Protein AF-A0A3D5UYC3-F1 (afdb_monomer)

Solvent-accessible surface area (backbone atoms only — not comparable to full-atom values): 5075 Å² total; per-residue (Å²): 112,37,82,39,78,52,69,70,30,38,53,51,46,38,50,40,50,76,74,65,49,93,69,47,41,35,36,17,62,55,66,75,52,46,83,67,56,62,63,86,82,32,63,93,55,86,67,68,42,54,79,77,51,75,38,42,68,76,66,44,46,78,46,52,50,36,42,81,75,50,78,40,66,56,96,95,38,82,75,49,74,47,66,87

Sequence (84 aa):
VVIGGGDTGSDCIGTSFRQGAVSVTQLEIMPAPPEKENKLLTWPDWPLKMRTSSSQAEGATRDFAVMTRRILGKDGHVTAVECV

Secondary structure (DSSP, 8-state):
-EE--SHHHHHHHHHHHHTT-S--EEE-SSPPPPSS--HHHHTTSPPP-----HHHHTT-EEE-S--EEEEEEETTEEEEEEE-

Structure (mmCIF, N/CA/C/O backbone):
data_AF-A0A3D5UYC3-F1
#
_entry.id   AF-A0A3D5UYC3-F1
#
loop_
_atom_site.group_PDB
_atom_site.id
_atom_site.type_symbol
_atom_site.label_atom_id
_atom_site.label_alt_id
_atom_site.label_comp_id
_atom_site.label_asym_id
_atom_site.label_entity_id
_atom_site.label_seq_id
_atom_site.pdbx_PDB_ins_code
_atom_site.Cartn_x
_atom_site.Cartn_y
_atom_site.Cartn_z
_atom_site.occupancy
_atom_site.B_iso_or_equiv
_atom_site.auth_seq_id
_atom_site.auth_comp_id
_atom_site.auth_asym_id
_atom_site.auth_atom_id
_atom_site.pdbx_PDB_model_num
ATOM 1 N N . VAL A 1 1 ? -5.607 1.753 6.760 1.00 97.06 1 VAL A N 1
ATOM 2 C CA . VAL A 1 1 ? -5.537 1.610 5.286 1.00 97.06 1 VAL A CA 1
ATOM 3 C C . VAL A 1 1 ? -4.842 2.837 4.732 1.00 97.06 1 VAL A C 1
ATOM 5 O O . VAL A 1 1 ? -5.172 3.931 5.172 1.00 97.06 1 VAL A O 1
ATOM 8 N N . VAL A 1 2 ? -3.885 2.659 3.827 1.00 97.88 2 VAL A N 1
ATOM 9 C CA . VAL A 1 2 ? -3.176 3.733 3.121 1.00 97.88 2 VAL A CA 1
ATOM 10 C C . VAL A 1 2 ? -3.501 3.605 1.637 1.00 97.88 2 VAL A C 1
ATOM 12 O O . VAL A 1 2 ? -3.344 2.528 1.070 1.00 97.88 2 VAL A O 1
ATOM 15 N N . ILE A 1 3 ? -3.991 4.678 1.019 1.00 97.19 3 ILE A N 1
ATOM 16 C CA . ILE A 1 3 ? -4.346 4.699 -0.405 1.00 97.19 3 ILE A CA 1
ATOM 17 C C . ILE A 1 3 ? -3.225 5.420 -1.155 1.00 97.19 3 ILE A C 1
ATOM 19 O O . ILE A 1 3 ? -2.971 6.596 -0.896 1.00 97.19 3 ILE A O 1
ATOM 23 N N . GLY A 1 4 ? -2.570 4.708 -2.071 1.00 94.94 4 GLY A N 1
ATOM 24 C CA . GLY A 1 4 ? -1.409 5.164 -2.834 1.00 94.94 4 GLY A CA 1
ATOM 25 C C . GLY A 1 4 ? -0.112 4.460 -2.422 1.00 94.94 4 GLY A C 1
ATOM 26 O O . GLY A 1 4 ? 0.146 4.241 -1.238 1.00 94.94 4 GLY A O 1
ATOM 27 N N . GLY A 1 5 ? 0.722 4.110 -3.405 1.00 91.06 5 GLY A N 1
ATOM 28 C CA . GLY A 1 5 ? 1.987 3.393 -3.209 1.00 91.06 5 GLY A CA 1
ATOM 29 C C . GLY A 1 5 ? 3.257 4.184 -3.507 1.00 91.06 5 GLY A C 1
ATOM 30 O O . GLY A 1 5 ? 4.322 3.579 -3.630 1.00 91.06 5 GLY A O 1
ATOM 31 N N . GLY A 1 6 ? 3.162 5.512 -3.608 1.00 91.94 6 GLY A N 1
ATOM 32 C CA . GLY A 1 6 ? 4.326 6.401 -3.668 1.00 91.94 6 GLY A CA 1
ATOM 33 C C . GLY A 1 6 ? 4.990 6.630 -2.303 1.00 91.94 6 GLY A C 1
ATOM 34 O O . GLY A 1 6 ? 4.569 6.078 -1.284 1.00 91.94 6 GLY A O 1
ATOM 35 N N . ASP A 1 7 ? 5.997 7.506 -2.278 1.00 93.88 7 ASP A N 1
ATOM 36 C CA . ASP A 1 7 ? 6.798 7.803 -1.079 1.00 93.88 7 ASP A CA 1
ATOM 37 C C . ASP A 1 7 ? 5.944 8.319 0.089 1.00 93.88 7 ASP A C 1
ATOM 39 O O . ASP A 1 7 ? 6.070 7.833 1.210 1.00 93.88 7 ASP A O 1
ATOM 43 N N . THR A 1 8 ? 4.972 9.197 -0.180 1.00 96.44 8 THR A N 1
ATOM 44 C CA . THR A 1 8 ? 4.025 9.668 0.845 1.00 96.44 8 THR A CA 1
ATOM 45 C C . THR A 1 8 ? 3.208 8.522 1.449 1.00 96.44 8 THR A C 1
ATOM 47 O O . THR A 1 8 ? 2.956 8.505 2.651 1.00 96.44 8 THR A O 1
ATOM 50 N N . GLY A 1 9 ? 2.824 7.529 0.638 1.00 96.31 9 GLY A N 1
ATOM 51 C CA . GLY A 1 9 ? 2.149 6.328 1.128 1.00 96.31 9 GLY A CA 1
ATOM 52 C C . GLY A 1 9 ? 3.052 5.528 2.070 1.00 96.31 9 GLY A C 1
ATOM 53 O O . GLY A 1 9 ? 2.618 5.120 3.146 1.00 96.31 9 GLY A O 1
ATOM 54 N N . SER A 1 10 ? 4.332 5.380 1.719 1.00 96.50 10 SER A N 1
ATOM 55 C CA . SER A 1 10 ? 5.336 4.750 2.584 1.00 96.50 10 SER A CA 1
ATOM 56 C C . SER A 1 10 ? 5.482 5.467 3.933 1.00 96.50 10 SER A C 1
ATOM 58 O O . SER A 1 10 ? 5.485 4.806 4.974 1.00 96.50 10 SER A O 1
ATOM 60 N N . ASP A 1 11 ? 5.542 6.800 3.945 1.00 97.62 11 ASP A N 1
ATOM 61 C CA . ASP A 1 11 ? 5.642 7.582 5.186 1.00 97.62 11 ASP A CA 1
ATOM 62 C C . ASP A 1 11 ? 4.401 7.414 6.075 1.00 97.62 11 ASP A C 1
ATOM 64 O O . ASP A 1 11 ? 4.511 7.245 7.298 1.00 97.62 11 ASP A O 1
ATOM 68 N N . CYS A 1 12 ? 3.208 7.390 5.468 1.00 98.25 12 CYS A N 1
ATOM 69 C CA . CYS A 1 12 ? 1.955 7.120 6.172 1.00 98.25 12 CYS A CA 1
ATOM 70 C C . CYS A 1 12 ? 1.934 5.720 6.798 1.00 98.25 12 CYS A C 1
ATOM 72 O O . CYS A 1 12 ? 1.450 5.570 7.922 1.00 98.25 12 CYS A O 1
ATOM 74 N N . ILE A 1 13 ? 2.471 4.703 6.113 1.00 98.31 13 ILE A N 1
ATOM 75 C CA . ILE A 1 13 ? 2.571 3.336 6.647 1.00 98.31 13 ILE A CA 1
ATOM 76 C C . ILE A 1 13 ? 3.422 3.325 7.915 1.00 98.31 13 ILE A C 1
ATOM 78 O O . ILE A 1 13 ? 2.954 2.890 8.968 1.00 98.31 13 ILE A O 1
ATOM 82 N N . GLY A 1 14 ? 4.648 3.846 7.834 1.00 97.81 14 GLY A N 1
ATOM 83 C CA . GLY A 1 14 ? 5.568 3.832 8.967 1.00 97.81 14 GLY A CA 1
ATOM 84 C C . GLY A 1 14 ? 5.043 4.648 10.149 1.00 97.81 14 GLY A C 1
ATOM 85 O O . GLY A 1 14 ? 5.149 4.236 11.302 1.00 97.81 14 GLY A O 1
ATOM 86 N N . THR A 1 15 ? 4.422 5.797 9.874 1.00 98.31 15 THR A N 1
ATOM 87 C CA . THR A 1 15 ? 3.773 6.613 10.911 1.00 98.31 15 THR A CA 1
ATOM 88 C C . THR A 1 15 ? 2.630 5.856 11.586 1.00 98.31 15 THR A C 1
ATOM 90 O O . THR A 1 15 ? 2.542 5.864 12.811 1.00 98.31 15 THR A O 1
ATOM 93 N N . SER A 1 16 ? 1.798 5.149 10.816 1.00 98.38 16 SER A N 1
ATOM 94 C CA . SER A 1 16 ? 0.662 4.386 11.350 1.00 98.38 16 SER A CA 1
ATOM 95 C C . SER A 1 16 ? 1.114 3.295 12.324 1.00 98.38 16 SER A C 1
ATOM 97 O O . SER A 1 16 ? 0.559 3.182 13.416 1.00 98.38 16 SER A O 1
ATOM 99 N N . PHE A 1 17 ? 2.156 2.528 11.979 1.00 98.31 17 PHE A N 1
ATOM 100 C CA . PHE A 1 17 ? 2.715 1.525 12.893 1.00 98.31 17 PHE A CA 1
ATOM 101 C C . PHE A 1 17 ? 3.285 2.155 14.167 1.00 98.31 17 PHE A C 1
ATOM 103 O O . PHE A 1 17 ? 2.991 1.692 15.267 1.00 98.31 17 PHE A O 1
ATOM 110 N N . ARG A 1 18 ? 4.027 3.263 14.047 1.00 97.75 18 ARG A N 1
ATOM 111 C CA . ARG A 1 18 ? 4.586 4.001 15.199 1.00 97.75 18 ARG A CA 1
ATOM 112 C C . ARG A 1 18 ? 3.512 4.592 16.112 1.00 97.75 18 ARG A C 1
ATOM 114 O O . ARG A 1 18 ? 3.752 4.768 17.301 1.00 97.75 18 ARG A O 1
ATOM 121 N N . GLN A 1 19 ? 2.330 4.868 15.569 1.00 98.19 19 GLN A N 1
ATOM 122 C CA . GLN A 1 19 ? 1.151 5.308 16.316 1.00 98.19 19 GLN A CA 1
ATOM 123 C C . GLN A 1 19 ? 0.324 4.144 16.892 1.00 98.19 19 GLN A C 1
ATOM 125 O O . GLN A 1 19 ? -0.713 4.383 17.507 1.00 98.19 19 GLN A O 1
ATOM 130 N N . GLY A 1 20 ? 0.775 2.894 16.738 1.00 97.88 20 GLY A N 1
ATOM 131 C CA . GLY A 1 20 ? 0.147 1.720 17.346 1.00 97.88 20 GLY A CA 1
ATOM 132 C C . GLY A 1 20 ? -0.936 1.058 16.494 1.00 97.88 20 GLY A C 1
ATOM 133 O O . GLY A 1 20 ? -1.771 0.332 17.034 1.00 97.88 20 GLY A O 1
ATOM 134 N N . ALA A 1 21 ? -0.955 1.284 15.176 1.00 98.06 21 ALA A N 1
ATOM 135 C CA . ALA A 1 21 ? -1.854 0.550 14.291 1.00 98.06 21 ALA A CA 1
ATOM 136 C C . ALA A 1 21 ? -1.577 -0.962 14.370 1.00 98.06 21 ALA A C 1
ATOM 138 O O . ALA A 1 21 ? -0.455 -1.412 14.156 1.00 98.06 21 ALA A O 1
ATOM 139 N N . VAL A 1 22 ? -2.6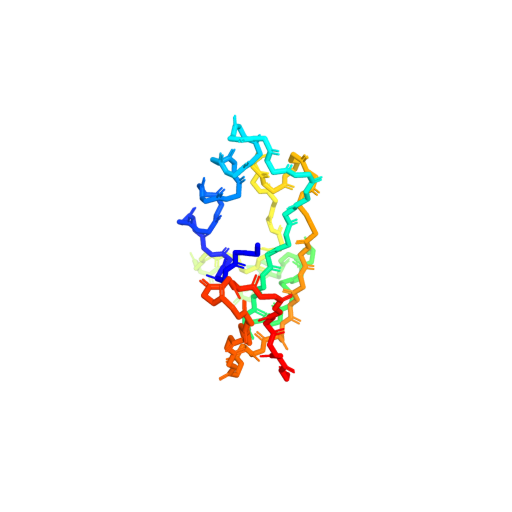25 -1.750 14.631 1.00 97.94 22 VAL A N 1
ATOM 140 C CA . VAL A 1 22 ? -2.535 -3.221 14.725 1.00 97.94 22 VAL A CA 1
ATOM 141 C C . VAL A 1 22 ? -2.186 -3.855 13.376 1.00 97.94 22 VAL A C 1
ATOM 143 O O . VAL A 1 22 ? -1.533 -4.890 13.314 1.00 97.94 22 VAL A O 1
ATOM 146 N N . SER A 1 23 ? -2.634 -3.240 12.282 1.00 97.81 23 SER A N 1
ATOM 147 C CA . SER A 1 23 ? -2.300 -3.648 10.921 1.00 97.81 23 SER A CA 1
ATOM 148 C C . SER A 1 23 ? -2.387 -2.456 9.975 1.00 97.81 23 SER A C 1
ATOM 150 O O . SER A 1 23 ? -3.140 -1.503 10.207 1.00 97.81 23 SER A O 1
ATOM 152 N N . VAL A 1 24 ? -1.617 -2.517 8.892 1.00 98.19 24 VAL A N 1
ATOM 153 C CA . VAL A 1 24 ? -1.640 -1.520 7.824 1.00 98.19 24 VAL A CA 1
ATOM 154 C C . VAL A 1 24 ? -1.731 -2.241 6.484 1.00 98.19 24 VAL A C 1
ATOM 156 O O . VAL A 1 24 ? -0.941 -3.133 6.191 1.00 98.19 24 VAL A O 1
ATOM 159 N N . THR A 1 25 ? -2.692 -1.825 5.662 1.00 97.75 25 THR A N 1
ATOM 160 C CA . THR A 1 25 ? -2.862 -2.288 4.279 1.00 97.75 25 THR A CA 1
ATOM 161 C C . THR A 1 25 ? -2.695 -1.100 3.346 1.00 97.75 25 THR A C 1
ATOM 163 O O . THR A 1 25 ? -3.373 -0.084 3.533 1.00 97.75 25 THR A O 1
ATOM 166 N N . GLN A 1 26 ? -1.797 -1.227 2.376 1.00 97.69 26 GLN A N 1
ATOM 167 C CA . GLN A 1 26 ? -1.579 -0.280 1.291 1.00 97.69 26 GLN A CA 1
ATOM 168 C C . GLN A 1 26 ? -2.367 -0.727 0.057 1.00 97.69 26 GLN A C 1
ATOM 170 O O . GLN A 1 26 ? -2.241 -1.876 -0.360 1.00 97.69 26 GLN A O 1
ATOM 175 N N . LEU A 1 27 ? -3.123 0.191 -0.540 1.00 97.50 27 LEU A N 1
ATOM 176 C CA . LEU A 1 27 ? -3.842 -0.020 -1.795 1.00 97.50 27 LEU A CA 1
ATOM 177 C C . LEU A 1 27 ? -3.165 0.779 -2.911 1.00 97.50 27 LEU A C 1
ATOM 179 O O . LEU A 1 27 ? -3.005 1.994 -2.790 1.00 97.50 27 LEU A O 1
ATOM 183 N N . GLU A 1 28 ? -2.770 0.103 -3.984 1.00 95.62 28 GLU A N 1
ATOM 184 C CA . GLU A 1 28 ? -2.158 0.697 -5.172 1.00 95.62 28 GLU A CA 1
ATOM 185 C C . GLU A 1 28 ? -3.061 0.492 -6.396 1.00 95.62 28 GLU A C 1
ATOM 187 O O . GLU A 1 28 ? -3.526 -0.618 -6.659 1.00 95.62 28 GLU A O 1
ATOM 192 N N . ILE A 1 29 ? -3.295 1.567 -7.153 1.00 95.81 29 ILE A N 1
ATOM 193 C CA . ILE A 1 29 ? -4.144 1.546 -8.351 1.00 95.81 29 ILE A CA 1
ATOM 194 C C . ILE A 1 29 ? -3.425 0.902 -9.539 1.00 95.81 29 ILE A C 1
ATOM 196 O O . ILE A 1 29 ? -4.057 0.302 -10.405 1.00 95.81 29 ILE A O 1
ATOM 200 N N . MET A 1 30 ? -2.097 0.999 -9.580 1.00 94.75 30 MET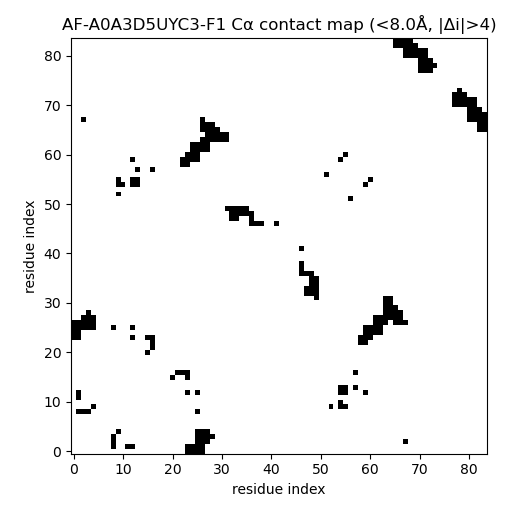 A N 1
ATOM 201 C CA . MET A 1 30 ? -1.285 0.368 -10.612 1.00 94.75 30 MET A CA 1
ATOM 202 C C . MET A 1 30 ? -1.106 -1.138 -10.345 1.00 94.75 30 MET A C 1
ATOM 204 O O . MET A 1 30 ? -1.096 -1.572 -9.189 1.00 94.75 30 MET A O 1
ATOM 208 N N . PRO A 1 31 ? -0.915 -1.960 -11.393 1.00 94.94 31 PRO A N 1
ATOM 209 C CA . PRO A 1 31 ? -0.524 -3.356 -11.228 1.00 94.94 31 PRO A CA 1
ATOM 210 C C . PRO A 1 31 ? 0.784 -3.503 -10.450 1.00 94.94 31 PRO A C 1
ATOM 212 O O . PRO A 1 31 ? 1.632 -2.606 -10.455 1.00 94.94 31 PRO A O 1
ATOM 215 N N . ALA A 1 32 ? 0.969 -4.671 -9.833 1.00 94.62 32 ALA A N 1
ATOM 216 C CA . ALA A 1 32 ? 2.217 -5.010 -9.167 1.00 94.62 32 ALA A CA 1
ATOM 217 C C . ALA A 1 32 ? 3.384 -4.866 -10.162 1.00 94.62 32 ALA A C 1
ATOM 219 O O . ALA A 1 32 ? 3.361 -5.498 -11.225 1.00 94.62 32 ALA A O 1
ATOM 220 N N . PRO A 1 33 ? 4.401 -4.040 -9.855 1.00 93.19 33 PRO A N 1
ATOM 221 C CA . PRO A 1 33 ? 5.587 -3.955 -10.690 1.00 93.19 33 PRO A CA 1
ATOM 222 C C . PRO A 1 33 ? 6.280 -5.324 -10.784 1.00 93.19 33 PRO A C 1
ATOM 224 O O . PRO A 1 33 ? 6.204 -6.115 -9.841 1.00 93.19 33 PRO A O 1
ATOM 227 N N . PRO A 1 34 ? 7.010 -5.613 -11.872 1.00 93.44 34 PRO A N 1
ATOM 228 C CA . PRO A 1 34 ? 7.746 -6.865 -11.986 1.00 93.44 34 PRO A CA 1
ATOM 229 C C . PRO A 1 34 ? 8.839 -6.949 -10.914 1.00 93.44 34 PRO A C 1
ATOM 231 O O . PRO A 1 34 ? 9.472 -5.946 -10.582 1.00 93.44 34 PRO A O 1
ATOM 234 N N . GLU A 1 35 ? 9.124 -8.148 -10.407 1.00 91.62 35 GLU A N 1
ATOM 235 C CA . GLU A 1 35 ? 10.217 -8.347 -9.440 1.00 91.62 35 GLU A CA 1
ATOM 236 C C . GLU A 1 35 ? 11.588 -7.977 -10.021 1.00 91.62 35 GLU A C 1
ATOM 238 O O . GLU A 1 35 ? 12.472 -7.500 -9.308 1.00 91.62 35 GLU A O 1
ATOM 243 N N . LYS A 1 36 ? 11.756 -8.168 -11.333 1.00 91.44 36 LYS A N 1
ATOM 244 C CA . LYS A 1 36 ? 12.991 -7.886 -12.060 1.00 91.44 36 LYS A CA 1
ATOM 245 C C . LYS A 1 36 ? 12.710 -7.009 -13.270 1.00 91.44 36 LYS A C 1
ATOM 247 O O . LYS A 1 36 ? 11.856 -7.330 -14.092 1.00 91.44 36 LYS A O 1
ATOM 252 N N . GLU A 1 37 ? 13.468 -5.927 -13.403 1.00 91.38 37 GLU A N 1
ATOM 253 C CA . GLU A 1 37 ? 13.356 -5.029 -14.546 1.00 91.38 37 GLU A CA 1
ATOM 254 C C . GLU A 1 37 ? 13.916 -5.618 -15.851 1.00 91.38 37 GLU A C 1
ATOM 256 O O . GLU A 1 37 ? 14.853 -6.426 -15.847 1.00 91.38 37 GLU A O 1
ATOM 261 N N . ASN A 1 38 ? 13.417 -5.126 -16.990 1.00 90.75 38 ASN A N 1
ATOM 262 C CA . ASN A 1 38 ? 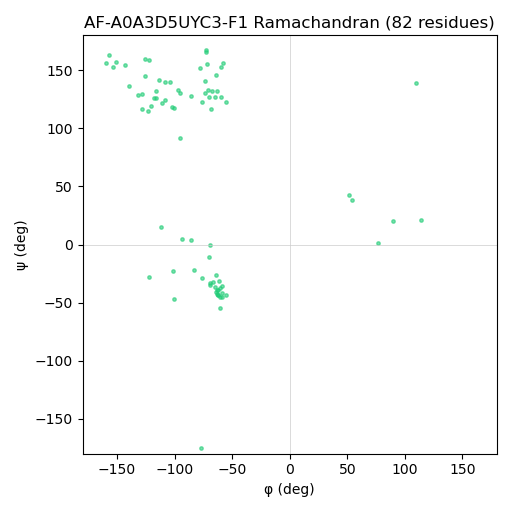14.053 -5.335 -18.289 1.00 90.75 38 ASN A CA 1
ATOM 263 C C . ASN A 1 38 ? 14.955 -4.143 -18.644 1.00 90.75 38 ASN A C 1
ATOM 265 O O . ASN A 1 38 ? 14.526 -3.174 -19.264 1.00 90.75 38 ASN A O 1
ATOM 269 N N . LYS A 1 39 ? 16.234 -4.239 -18.272 1.00 87.62 39 LYS A N 1
ATOM 270 C CA . LYS A 1 39 ? 17.212 -3.149 -18.437 1.00 87.62 39 LYS A CA 1
ATOM 271 C C . LYS A 1 39 ? 17.402 -2.688 -19.883 1.00 87.62 39 LYS A C 1
ATOM 273 O O . LYS A 1 39 ? 17.606 -1.500 -20.101 1.00 87.62 39 LYS A O 1
ATOM 278 N N . LEU A 1 40 ? 17.339 -3.605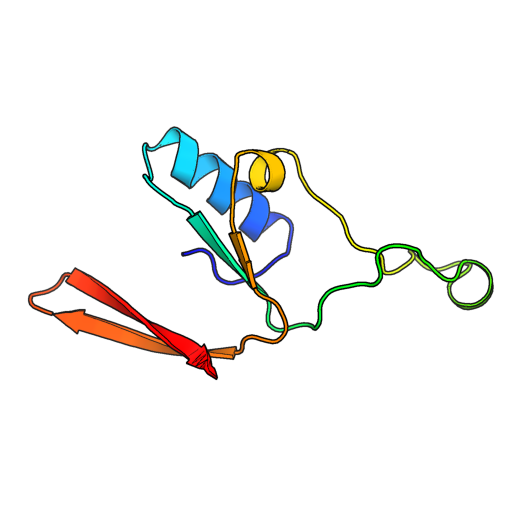 -20.851 1.00 91.31 40 LEU A N 1
ATOM 279 C CA . LEU A 1 40 ? 17.534 -3.271 -22.267 1.00 91.31 40 LEU A CA 1
ATOM 280 C C . LEU A 1 40 ? 16.375 -2.442 -22.822 1.00 91.31 40 LEU A C 1
ATOM 282 O O . LEU A 1 40 ? 16.599 -1.596 -23.677 1.00 91.31 40 LEU A O 1
ATOM 286 N N . LEU A 1 41 ? 15.155 -2.683 -22.332 1.00 88.62 41 LEU A N 1
ATOM 287 C CA . LEU A 1 41 ? 13.970 -1.935 -22.751 1.00 88.62 41 LEU A CA 1
ATOM 288 C C . LEU A 1 41 ? 13.804 -0.605 -22.012 1.00 88.62 41 LEU A C 1
ATOM 290 O O . LEU A 1 41 ? 13.091 0.255 -22.514 1.00 88.62 41 LEU A O 1
ATOM 294 N N . THR A 1 42 ? 14.400 -0.441 -20.825 1.00 90.50 42 THR A N 1
ATOM 295 C CA . THR A 1 42 ? 14.203 0.771 -20.013 1.00 90.50 42 THR A CA 1
ATOM 296 C C . THR A 1 42 ? 15.346 1.780 -20.093 1.00 90.50 42 THR A C 1
ATOM 298 O O . THR A 1 42 ? 15.109 2.946 -19.830 1.00 90.50 42 THR A O 1
ATOM 301 N N . TRP A 1 43 ? 16.577 1.400 -20.450 1.00 89.12 43 TRP A N 1
ATOM 302 C CA . TRP A 1 43 ? 17.684 2.367 -20.514 1.00 89.12 43 TRP A CA 1
ATOM 303 C C . TRP A 1 43 ? 17.437 3.461 -21.579 1.00 89.12 43 TRP A C 1
ATOM 305 O O . TRP A 1 43 ? 17.125 3.104 -22.717 1.00 89.12 43 TRP A O 1
ATOM 315 N N . PRO A 1 44 ? 17.624 4.766 -21.272 1.00 92.62 44 PRO A N 1
ATOM 316 C CA . PRO A 1 44 ? 18.260 5.359 -20.082 1.00 92.62 44 PRO A CA 1
ATOM 317 C C . PRO A 1 44 ? 17.319 5.736 -18.925 1.00 92.62 44 PRO A C 1
ATOM 319 O O . PRO A 1 44 ? 17.774 6.316 -17.939 1.00 92.62 44 PRO A O 1
ATOM 322 N N . ASP A 1 45 ? 16.033 5.415 -19.029 1.00 92.62 45 ASP A N 1
ATOM 323 C CA . ASP A 1 45 ? 15.033 5.721 -18.013 1.00 92.62 45 ASP A CA 1
ATOM 324 C C . ASP A 1 45 ? 15.173 4.847 -16.761 1.00 92.62 45 ASP A C 1
ATOM 326 O O . ASP A 1 45 ? 15.873 3.827 -16.705 1.00 92.62 45 ASP A O 1
ATOM 330 N N . TRP A 1 46 ? 14.465 5.263 -15.714 1.00 88.56 46 TRP A N 1
ATOM 331 C CA . TRP A 1 46 ? 14.448 4.548 -14.451 1.00 88.56 46 TRP A CA 1
ATOM 332 C C . TRP A 1 46 ? 13.570 3.290 -14.542 1.00 88.56 46 TRP A C 1
ATOM 334 O O . TRP A 1 46 ? 12.374 3.393 -14.824 1.00 88.56 46 TRP A O 1
ATOM 344 N N . PRO A 1 47 ? 14.117 2.094 -14.266 1.00 90.31 47 PRO A N 1
ATOM 345 C CA . PRO A 1 47 ? 13.382 0.854 -14.448 1.00 90.31 47 PRO A CA 1
ATOM 346 C C . PRO A 1 47 ? 12.218 0.703 -13.474 1.00 90.31 47 PRO A C 1
ATOM 348 O O . PRO A 1 47 ? 12.383 0.832 -12.253 1.00 90.31 47 PRO A O 1
ATOM 351 N N . LEU A 1 48 ? 11.058 0.338 -14.026 1.00 89.19 48 LEU A N 1
ATOM 352 C CA . LEU A 1 48 ? 9.925 -0.152 -13.254 1.00 89.19 48 LEU A CA 1
ATOM 353 C C . LEU A 1 48 ? 10.281 -1.523 -12.673 1.00 89.19 48 LEU A C 1
ATOM 355 O O . LEU A 1 48 ? 10.503 -2.487 -13.405 1.00 89.19 48 LEU A O 1
ATOM 359 N N . LYS A 1 49 ? 10.327 -1.598 -11.345 1.00 92.19 49 LYS A N 1
ATOM 360 C CA . LYS A 1 49 ? 10.513 -2.841 -10.601 1.00 92.19 49 LYS A CA 1
ATOM 361 C C . LYS A 1 49 ? 9.847 -2.755 -9.244 1.00 92.19 49 LYS A C 1
ATOM 363 O O . LYS A 1 49 ? 9.673 -1.658 -8.708 1.00 92.19 49 LYS A O 1
ATOM 368 N N . MET A 1 50 ? 9.536 -3.907 -8.672 1.00 92.88 50 MET A N 1
ATOM 369 C CA . MET A 1 50 ? 8.992 -3.988 -7.330 1.00 92.88 50 MET A CA 1
ATOM 370 C C . MET A 1 50 ? 10.040 -3.495 -6.336 1.00 92.88 50 MET A C 1
ATOM 372 O O . MET A 1 50 ? 11.196 -3.924 -6.339 1.00 92.88 50 MET A O 1
ATOM 376 N N . ARG A 1 51 ? 9.635 -2.542 -5.500 1.00 91.44 51 ARG A N 1
ATOM 377 C CA . ARG A 1 51 ? 10.447 -2.011 -4.407 1.00 91.44 51 ARG A CA 1
ATOM 378 C C . ARG A 1 51 ? 9.664 -2.118 -3.117 1.00 91.44 51 ARG A C 1
ATOM 380 O O . ARG A 1 51 ? 8.439 -1.968 -3.111 1.00 91.44 51 ARG A O 1
ATOM 387 N N . THR A 1 52 ? 10.398 -2.379 -2.049 1.00 94.06 52 THR A N 1
ATOM 388 C CA . THR A 1 52 ? 9.878 -2.433 -0.689 1.00 94.06 52 THR A CA 1
ATOM 389 C C . THR A 1 52 ? 10.676 -1.432 0.127 1.00 94.06 52 THR A C 1
ATOM 391 O O . THR A 1 52 ? 11.892 -1.571 0.254 1.00 94.06 52 THR A O 1
ATOM 394 N N . SER A 1 53 ? 10.007 -0.390 0.612 1.00 95.06 53 SER A N 1
ATOM 395 C CA . SER A 1 53 ? 10.600 0.574 1.535 1.00 95.06 53 SER A CA 1
ATOM 396 C C . SER A 1 53 ? 10.776 -0.043 2.924 1.00 95.06 53 SER A C 1
ATOM 398 O O . SER A 1 53 ? 10.180 -1.077 3.237 1.00 95.06 53 SER A O 1
ATOM 400 N N . SER A 1 54 ? 11.561 0.610 3.784 1.00 96.31 54 SER A N 1
ATOM 401 C CA . SER A 1 54 ? 11.682 0.209 5.191 1.00 96.31 54 SER A CA 1
ATOM 402 C C . SER A 1 54 ? 10.317 0.167 5.877 1.00 96.31 54 SER A C 1
ATOM 404 O O . SER A 1 54 ? 10.018 -0.813 6.544 1.00 96.31 54 SER A O 1
ATOM 406 N N . SER A 1 55 ? 9.459 1.163 5.642 1.00 97.19 55 SER A N 1
ATOM 407 C CA . SER A 1 55 ? 8.121 1.211 6.237 1.00 97.19 55 SER A CA 1
ATOM 408 C C . SER A 1 55 ? 7.163 0.159 5.699 1.00 97.19 55 SER A C 1
ATOM 410 O O . SER A 1 55 ? 6.389 -0.401 6.466 1.00 97.19 55 SER A O 1
ATOM 412 N N . GLN A 1 56 ? 7.242 -0.193 4.415 1.00 96.56 56 GLN A N 1
ATOM 413 C CA . GLN A 1 56 ? 6.494 -1.341 3.894 1.00 96.56 56 GLN A CA 1
ATOM 414 C C . GLN A 1 56 ? 6.983 -2.658 4.522 1.00 96.56 56 GLN A C 1
ATOM 416 O O . GLN A 1 56 ? 6.172 -3.531 4.828 1.00 96.56 56 GLN A O 1
ATOM 421 N N . ALA A 1 57 ? 8.292 -2.787 4.766 1.00 96.69 57 ALA A N 1
ATOM 422 C CA . ALA A 1 57 ? 8.891 -3.958 5.403 1.00 96.69 57 ALA A CA 1
ATOM 423 C C . ALA A 1 57 ? 8.547 -4.110 6.900 1.00 96.69 57 ALA A C 1
ATOM 425 O O . ALA A 1 57 ? 8.774 -5.184 7.451 1.00 96.69 57 ALA A O 1
ATOM 426 N N . GLU A 1 58 ? 7.950 -3.098 7.547 1.00 96.00 58 GLU A N 1
ATOM 427 C CA . GLU A 1 58 ? 7.446 -3.177 8.935 1.00 96.00 58 GLU A CA 1
ATOM 428 C C . GLU A 1 58 ? 6.210 -4.096 9.079 1.00 96.00 58 GLU A C 1
ATOM 430 O O . GLU A 1 58 ? 5.714 -4.295 10.184 1.00 96.00 58 GLU A O 1
ATOM 435 N N . GLY A 1 59 ? 5.734 -4.697 7.981 1.00 95.44 59 GLY A N 1
ATOM 436 C CA . GLY A 1 59 ? 4.652 -5.688 7.981 1.00 95.44 59 GLY A CA 1
ATOM 437 C C . GLY A 1 59 ? 3.378 -5.222 7.281 1.00 95.44 59 GLY A C 1
ATOM 438 O O . GLY A 1 59 ? 2.302 -5.748 7.559 1.00 95.44 59 GLY A O 1
ATOM 439 N N . ALA A 1 60 ? 3.468 -4.228 6.393 1.00 97.00 60 ALA A N 1
ATOM 440 C CA . ALA A 1 60 ? 2.308 -3.752 5.650 1.00 97.00 60 ALA A CA 1
ATOM 441 C C . ALA A 1 60 ? 1.890 -4.750 4.560 1.00 97.00 60 ALA A C 1
ATOM 443 O O . ALA A 1 60 ? 2.701 -5.148 3.720 1.00 97.00 60 ALA A O 1
ATOM 444 N N . THR A 1 61 ? 0.602 -5.088 4.518 1.00 97.19 61 THR A N 1
ATOM 445 C CA . THR A 1 61 ? 0.010 -5.812 3.385 1.00 97.19 61 THR A CA 1
ATOM 446 C C . THR A 1 61 ? -0.129 -4.863 2.200 1.00 97.19 61 THR A C 1
ATOM 448 O O . THR A 1 61 ? -0.472 -3.694 2.384 1.00 97.19 61 THR A O 1
ATOM 451 N N . ARG A 1 62 ? 0.138 -5.339 0.982 1.00 96.06 62 ARG A N 1
ATOM 452 C CA . ARG A 1 62 ? 0.122 -4.518 -0.235 1.00 96.06 62 ARG A CA 1
ATOM 453 C C . ARG A 1 62 ? -0.755 -5.172 -1.290 1.00 96.06 62 ARG A C 1
ATOM 455 O O . ARG A 1 62 ? -0.390 -6.232 -1.793 1.00 96.06 62 ARG A O 1
ATOM 462 N N . ASP A 1 63 ? -1.833 -4.489 -1.653 1.00 96.44 63 ASP A N 1
ATOM 463 C CA . ASP A 1 63 ? -2.709 -4.890 -2.748 1.00 96.44 63 ASP A CA 1
ATOM 464 C C . ASP A 1 63 ? -2.520 -3.945 -3.934 1.00 96.44 63 ASP A C 1
ATOM 466 O O . ASP A 1 63 ? -2.368 -2.731 -3.774 1.00 96.44 63 ASP A O 1
ATOM 470 N N . PHE A 1 64 ? -2.512 -4.521 -5.131 1.00 96.25 64 PHE A N 1
ATOM 471 C CA . PHE A 1 64 ? -2.221 -3.837 -6.388 1.00 96.25 64 PHE A CA 1
ATOM 472 C C . PHE A 1 64 ? -3.381 -3.973 -7.361 1.00 96.25 64 PHE A C 1
ATOM 474 O O . PHE A 1 64 ? -4.155 -4.922 -7.267 1.00 96.25 64 PHE A O 1
ATOM 481 N N . ALA A 1 65 ? -3.445 -3.066 -8.335 1.00 96.50 65 ALA A N 1
ATOM 482 C CA . ALA A 1 65 ? -4.564 -2.949 -9.266 1.00 96.50 65 ALA A CA 1
ATOM 483 C C . ALA A 1 65 ? -5.919 -2.803 -8.546 1.00 96.50 65 ALA A C 1
ATOM 485 O O . ALA A 1 65 ? -6.916 -3.370 -8.982 1.00 96.50 65 ALA A O 1
ATOM 486 N N . VAL A 1 66 ? -5.940 -2.050 -7.441 1.00 96.19 66 VAL A N 1
ATOM 487 C CA . VAL A 1 66 ? -7.134 -1.813 -6.625 1.00 96.19 66 VAL A CA 1
ATOM 488 C C . VAL A 1 66 ? -7.571 -0.359 -6.750 1.00 96.19 66 VAL A C 1
ATOM 490 O O . VAL A 1 66 ? -6.834 0.559 -6.383 1.00 96.19 66 VAL A O 1
ATOM 493 N N . MET A 1 67 ? -8.802 -0.131 -7.202 1.00 96.56 67 MET A N 1
ATOM 494 C CA . MET A 1 67 ? -9.401 1.199 -7.241 1.00 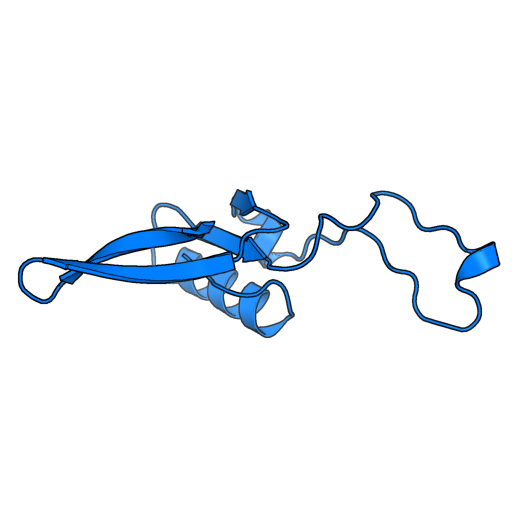96.56 67 MET A CA 1
ATOM 495 C C . MET A 1 67 ? -10.350 1.387 -6.055 1.00 96.56 67 MET A C 1
ATOM 497 O O . MET A 1 67 ? -11.376 0.722 -5.931 1.00 96.56 67 MET A O 1
ATOM 501 N N . THR A 1 68 ? -10.042 2.341 -5.176 1.00 96.69 68 THR A N 1
ATOM 502 C CA . THR A 1 68 ? -10.954 2.715 -4.085 1.00 96.69 68 THR A CA 1
ATOM 503 C C . THR A 1 68 ? -12.180 3.442 -4.640 1.00 96.69 68 THR A C 1
ATOM 505 O O . THR A 1 68 ? -12.044 4.442 -5.341 1.00 96.69 68 THR A O 1
ATOM 508 N N . ARG A 1 69 ? -13.384 2.976 -4.295 1.00 97.25 69 ARG A N 1
ATOM 509 C CA . ARG A 1 69 ? -14.654 3.540 -4.774 1.00 97.25 69 ARG A CA 1
ATOM 510 C C . ARG A 1 69 ? -15.322 4.454 -3.757 1.00 97.25 69 ARG A C 1
ATOM 512 O O . ARG A 1 69 ? -15.804 5.524 -4.120 1.00 97.25 69 ARG A O 1
ATOM 519 N N . ARG A 1 70 ? -15.415 4.019 -2.497 1.00 97.50 70 ARG A N 1
ATOM 520 C CA . ARG A 1 70 ? -16.031 4.804 -1.415 1.00 97.50 70 ARG A CA 1
ATOM 521 C C . ARG A 1 70 ? -15.595 4.334 -0.035 1.00 97.50 70 ARG A C 1
ATOM 523 O O . ARG A 1 70 ? -15.238 3.176 0.157 1.00 97.50 70 ARG A O 1
ATOM 530 N N . ILE A 1 71 ? -15.687 5.240 0.932 1.00 97.75 71 ILE A N 1
ATOM 531 C CA . ILE A 1 71 ? -15.477 4.958 2.353 1.00 97.75 71 ILE A CA 1
ATOM 532 C C . ILE A 1 71 ? -16.842 4.737 3.001 1.00 97.75 71 ILE A C 1
ATOM 534 O O . ILE A 1 71 ? -17.774 5.511 2.782 1.00 97.75 71 ILE A O 1
ATOM 538 N N . LEU A 1 72 ? -16.957 3.676 3.792 1.00 98.19 72 LEU A N 1
ATOM 539 C CA . LEU A 1 72 ? -18.156 3.342 4.550 1.00 98.19 72 LEU A CA 1
ATOM 540 C C . LEU A 1 72 ? -17.940 3.690 6.023 1.00 98.19 72 LEU A C 1
ATOM 542 O O . LEU A 1 72 ? -16.868 3.452 6.589 1.00 98.19 72 LEU A O 1
ATOM 546 N N . GLY A 1 73 ? -18.974 4.230 6.659 1.00 98.00 73 GLY A N 1
ATOM 547 C CA . GLY A 1 73 ? -18.928 4.641 8.055 1.00 98.00 73 GLY A CA 1
ATOM 548 C C . GLY A 1 73 ? -20.238 4.378 8.780 1.00 98.00 73 GLY A C 1
ATOM 549 O O . GLY A 1 73 ? -21.303 4.316 8.166 1.00 98.00 73 GLY A O 1
ATOM 550 N N . LYS A 1 74 ? -20.140 4.220 10.096 1.00 98.4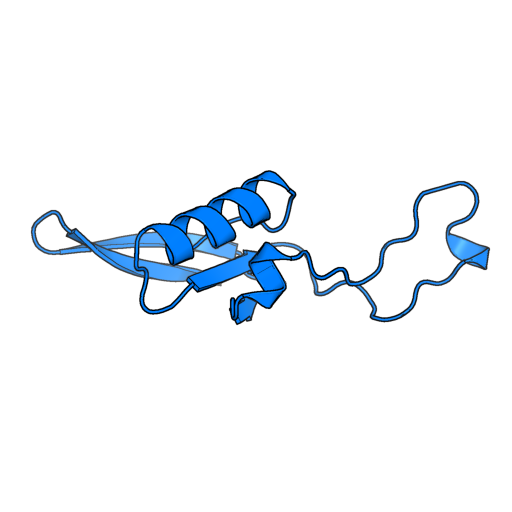4 74 LYS A N 1
ATOM 551 C CA . LYS A 1 74 ? 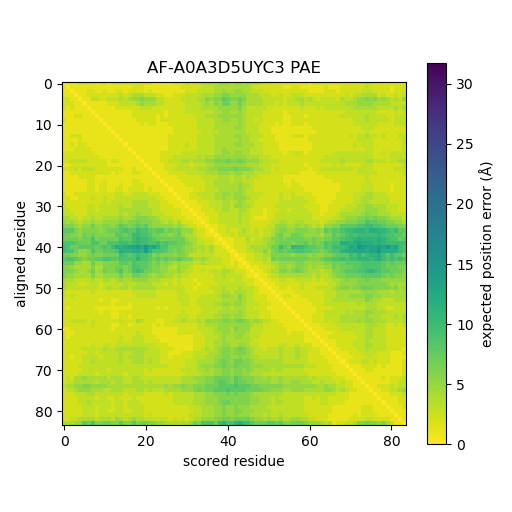-21.265 4.037 11.008 1.00 98.44 74 LYS A CA 1
ATOM 552 C C . LYS A 1 74 ? -20.995 4.841 12.276 1.00 98.44 74 LYS A C 1
ATOM 554 O O . LYS A 1 74 ? -19.872 4.838 12.768 1.00 98.44 74 LYS A O 1
ATOM 559 N N . ASP A 1 75 ? -22.008 5.550 12.772 1.00 97.44 75 ASP A N 1
ATOM 560 C CA . ASP A 1 75 ? -21.945 6.314 14.028 1.00 97.44 75 ASP A CA 1
ATOM 561 C C . ASP A 1 75 ? -20.734 7.268 14.105 1.00 97.44 75 ASP A C 1
ATOM 563 O O . ASP A 1 75 ? -20.027 7.337 15.108 1.00 97.44 75 ASP A O 1
ATOM 567 N N . GLY A 1 76 ? -20.441 7.968 13.002 1.00 97.38 76 GLY A N 1
ATOM 568 C CA . GLY A 1 76 ? -19.318 8.912 12.906 1.00 97.38 76 GLY A CA 1
ATOM 569 C C . GLY A 1 76 ? -17.930 8.276 12.748 1.00 97.38 76 GLY A C 1
ATOM 570 O O . GLY A 1 76 ? -16.948 9.006 12.654 1.00 97.38 76 GLY A O 1
ATOM 571 N N . HIS A 1 77 ? -17.832 6.946 12.675 1.00 97.81 77 HIS A N 1
ATOM 572 C CA . HIS A 1 77 ? -16.568 6.220 12.549 1.00 97.81 77 HIS A CA 1
ATOM 573 C C . HIS A 1 77 ? -16.457 5.515 11.195 1.00 97.81 77 HIS A C 1
ATOM 575 O O . HIS A 1 77 ? -17.429 4.957 10.684 1.00 97.81 77 HIS A O 1
ATOM 5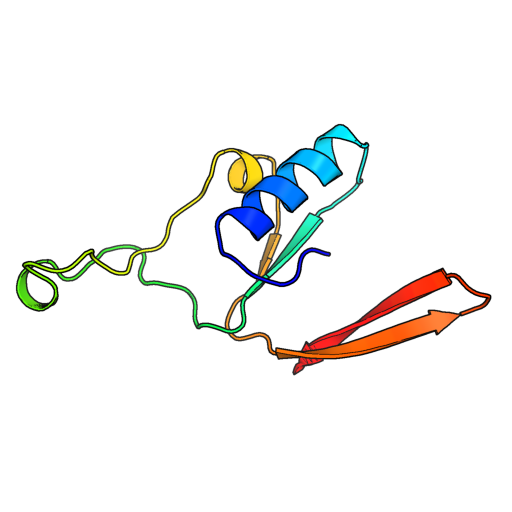81 N N . VAL A 1 78 ? -15.255 5.506 10.615 1.00 97.75 78 VAL A N 1
ATOM 582 C CA . VAL A 1 78 ? -14.952 4.728 9.404 1.00 97.75 78 VAL A CA 1
ATOM 583 C C . VAL A 1 78 ? -14.915 3.242 9.756 1.00 97.75 78 VAL A C 1
ATOM 585 O O . VAL A 1 78 ? -14.287 2.851 10.735 1.00 97.75 78 VAL A O 1
ATOM 588 N N . THR A 1 79 ? -15.575 2.414 8.949 1.00 98.00 79 THR A N 1
ATOM 589 C CA . THR A 1 79 ? -15.692 0.963 9.192 1.00 98.00 79 THR A CA 1
ATOM 590 C C . THR A 1 79 ? -15.158 0.116 8.045 1.00 98.00 79 THR A C 1
ATOM 592 O O . THR A 1 79 ? -14.692 -0.993 8.288 1.00 98.00 79 THR A O 1
ATOM 595 N N . ALA A 1 80 ? -15.189 0.622 6.809 1.00 97.38 80 ALA A N 1
ATOM 596 C CA 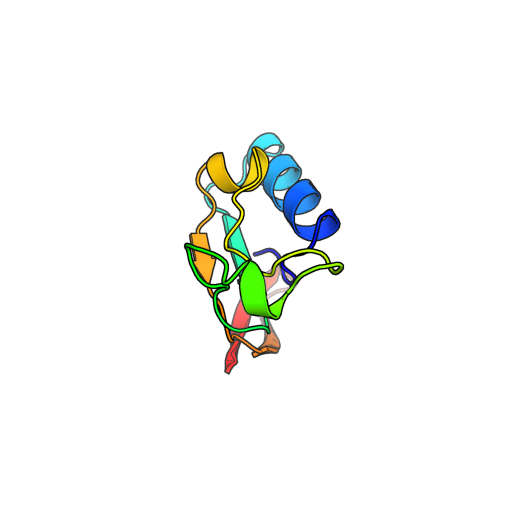. ALA A 1 80 ? -14.666 -0.096 5.653 1.00 97.38 80 ALA A CA 1
ATOM 597 C C . ALA A 1 80 ? -14.301 0.847 4.499 1.00 97.38 80 ALA A C 1
ATOM 599 O O . ALA A 1 80 ? -14.749 1.994 4.432 1.00 97.38 80 ALA A O 1
ATOM 600 N N . VAL A 1 81 ? -13.512 0.323 3.564 1.00 97.31 81 VAL A N 1
ATOM 601 C CA . VAL A 1 81 ? -13.211 0.943 2.272 1.00 97.31 81 VAL A CA 1
ATOM 602 C C . VAL A 1 81 ? -13.672 -0.028 1.188 1.00 97.31 81 VAL A C 1
ATOM 604 O O . VAL A 1 81 ? -13.213 -1.165 1.144 1.00 97.31 81 VAL A O 1
ATOM 607 N N . GLU A 1 82 ? -14.608 0.397 0.342 1.00 97.50 82 GLU A N 1
ATOM 608 C CA . GLU A 1 82 ? -15.069 -0.393 -0.801 1.00 97.50 82 GLU A CA 1
ATOM 609 C C . GLU A 1 82 ? -14.139 -0.152 -1.989 1.00 97.50 82 GLU A C 1
ATOM 611 O O . GLU A 1 82 ? -13.915 1.001 -2.375 1.00 97.50 82 GLU A O 1
ATOM 616 N N . CYS A 1 83 ? -13.632 -1.236 -2.572 1.00 96.19 83 CYS A N 1
ATOM 617 C CA . CYS A 1 83 ? -12.722 -1.211 -3.711 1.00 96.19 83 CYS A CA 1
ATOM 618 C C . CYS A 1 83 ? -13.246 -2.076 -4.865 1.00 96.19 83 CYS A C 1
ATOM 620 O O . CYS A 1 83 ? -14.084 -2.953 -4.642 1.00 96.19 83 CYS A O 1
ATOM 622 N N . VAL A 1 84 ? -12.748 -1.813 -6.075 1.00 91.56 84 VAL A N 1
ATOM 623 C CA . VAL A 1 84 ? -12.995 -2.580 -7.307 1.00 91.56 84 VAL A CA 1
ATOM 624 C C . VAL A 1 84 ? -11.699 -2.883 -8.041 1.00 91.56 84 VAL A C 1
ATOM 626 O O . VAL A 1 84 ? -10.725 -2.117 -7.842 1.00 91.56 84 VAL A O 1
#

Mean predicted aligned error: 3.25 Å

Foldseek 3Di:
DFEADDPVSLVVLQVCVVVPNPAAEYEELAAAWDQDFDCVVAPPHDTTHHDADPSNVVHYHYDYNKAFDDFDDDPPGTDDTDID

pLDDT: mean 95.42, std 2.89, range [87.62, 98.44]

Radius of gyration: 15.16 Å; Cα contacts (8 Å, |Δi|>4): 129; chains: 1; bounding box: 40×18×40 Å

Nearest PDB structures (foldseek):
  3iwa-assembly1_A-2  TM=6.690E-01  e=1.194E-02  Nitratidesulfovibrio vulgaris DP4
  3fg2-assembly1_P  TM=6.781E-01  e=9.446E-02  Rhodopseudomonas palustris
  3gsi-assembly1_A  TM=8.432E-01  e=1.043E+00  Arthrobacter globiformis
  1pj6-assembly1_A  TM=8.432E-01  e=1.192E+00  Arthrobacter globiformis
  4c3x-assembly2_F  TM=7.770E-01  e=3.703E+00  Rhodococcus erythropolis